Protein AF-A0A2E9NZ04-F1 (afdb_monomer_lite)

Foldseek 3Di:
DPLLVLLCAFAQDPVRDTARWDWDCWDADPLGTFIWTAGPPPRAIETQQEDDPVHHHCVRRCVRGPPSDDPVSVVNRDVRYPDD

Secondary structure (DSSP, 8-state):
--GGGGGSS-EE-TTS-EEPEEEEEEEEETTEEEEEEEETTT--EEESSSB-TTSEETHHHHHHSTTSS-HHHHHHHHHSB---

Sequence (84 aa):
MKIIDKFQNPLKCICDNDVIFDVIETIECDWGEHVVIQCSNCEELFSIDKKCPAFQSIEKLLKLNIGLFSEKEKFNYLSNSHSS

Radius of gyration: 12.05 Å; chains: 1; bounding box: 26×28×33 Å

Structure (mmCIF, N/CA/C/O backbone):
data_AF-A0A2E9NZ04-F1
#
_entry.id   AF-A0A2E9NZ04-F1
#
loop_
_atom_site.group_PDB
_atom_site.id
_atom_site.type_symbol
_atom_site.label_atom_id
_atom_site.label_alt_id
_atom_site.label_comp_id
_atom_site.label_asym_id
_atom_site.label_entity_id
_atom_site.label_seq_id
_atom_site.pdbx_PDB_ins_code
_atom_site.Cartn_x
_atom_site.Cartn_y
_atom_site.Cartn_z
_atom_site.occupancy
_atom_site.B_iso_or_equiv
_atom_site.auth_seq_id
_atom_site.auth_comp_id
_atom_site.auth_asym_id
_atom_site.auth_atom_id
_atom_site.pdbx_PDB_model_num
ATOM 1 N N . MET A 1 1 ? 9.814 10.951 10.687 1.00 60.94 1 MET A N 1
ATOM 2 C CA . MET A 1 1 ? 9.209 9.616 10.846 1.00 60.94 1 MET A CA 1
ATOM 3 C C . MET A 1 1 ? 9.482 8.855 9.566 1.00 60.94 1 MET A C 1
ATOM 5 O O . MET A 1 1 ? 9.260 9.426 8.500 1.00 60.94 1 MET A O 1
ATOM 9 N N . LYS A 1 2 ? 10.062 7.658 9.650 1.00 76.94 2 LYS A N 1
ATOM 10 C CA . LYS A 1 2 ? 10.255 6.815 8.467 1.00 76.94 2 LYS A CA 1
ATOM 11 C C . LYS A 1 2 ? 8.883 6.304 8.027 1.00 76.94 2 LYS A C 1
ATOM 13 O O . LYS A 1 2 ? 8.006 6.098 8.860 1.00 76.94 2 LYS A O 1
ATOM 18 N N . ILE A 1 3 ? 8.686 6.103 6.725 1.00 79.12 3 ILE A N 1
ATOM 19 C CA . ILE A 1 3 ? 7.421 5.572 6.180 1.00 79.12 3 ILE A CA 1
ATOM 20 C C . ILE A 1 3 ? 7.037 4.236 6.841 1.00 79.12 3 ILE A C 1
ATOM 22 O O . ILE A 1 3 ? 5.869 3.978 7.097 1.00 79.12 3 ILE A O 1
ATOM 26 N N . ILE A 1 4 ? 8.058 3.464 7.210 1.00 84.00 4 ILE A N 1
ATOM 27 C CA . ILE A 1 4 ? 8.003 2.171 7.884 1.00 84.00 4 ILE A CA 1
ATOM 28 C C . ILE A 1 4 ? 7.299 2.250 9.246 1.00 84.00 4 ILE A C 1
ATOM 30 O O . ILE A 1 4 ? 6.506 1.377 9.593 1.00 84.00 4 ILE A O 1
ATOM 34 N N . ASP A 1 5 ? 7.530 3.337 9.988 1.00 88.88 5 ASP A N 1
ATOM 35 C CA . ASP A 1 5 ? 6.971 3.539 11.328 1.00 88.88 5 ASP A CA 1
ATOM 36 C C . ASP A 1 5 ? 5.432 3.620 11.287 1.00 88.88 5 ASP A C 1
ATOM 38 O O . ASP A 1 5 ? 4.764 3.355 12.284 1.00 88.88 5 ASP A O 1
ATOM 42 N N . LYS A 1 6 ? 4.846 3.971 10.129 1.00 88.94 6 LYS A N 1
ATOM 43 C CA . LYS A 1 6 ? 3.388 4.049 9.945 1.00 88.94 6 LYS A CA 1
ATOM 44 C C . LYS A 1 6 ? 2.717 2.671 9.958 1.00 88.94 6 LYS A C 1
ATOM 46 O O . LYS A 1 6 ? 1.521 2.603 10.217 1.00 88.94 6 LYS A O 1
ATOM 51 N N . PHE A 1 7 ? 3.472 1.602 9.704 1.00 91.88 7 PHE A N 1
ATOM 52 C CA . PHE A 1 7 ? 2.966 0.228 9.591 1.00 91.88 7 PHE A CA 1
ATOM 53 C C . PHE A 1 7 ? 3.183 -0.609 10.857 1.00 91.88 7 PHE A C 1
ATOM 55 O O . PHE A 1 7 ? 2.868 -1.792 10.873 1.00 91.88 7 PHE A O 1
ATOM 62 N N . GLN A 1 8 ? 3.674 0.014 11.933 1.00 90.44 8 GLN A N 1
ATOM 63 C CA . GLN A 1 8 ? 3.887 -0.631 13.235 1.00 90.44 8 GLN A CA 1
ATOM 64 C C . GLN A 1 8 ? 2.626 -0.652 14.120 1.00 90.44 8 GLN A C 1
ATOM 66 O O . GLN A 1 8 ? 2.658 -1.173 15.231 1.00 90.44 8 GLN A O 1
ATOM 71 N N . ASN A 1 9 ? 1.515 -0.080 13.644 1.00 91.69 9 ASN A N 1
ATOM 72 C CA . ASN A 1 9 ? 0.207 -0.144 14.296 1.00 91.69 9 ASN A CA 1
ATOM 73 C C . ASN A 1 9 ? -0.759 -0.981 13.446 1.00 91.69 9 ASN A C 1
ATOM 75 O O . ASN A 1 9 ? -0.578 -1.039 12.227 1.00 91.69 9 ASN A O 1
ATOM 79 N N . PRO A 1 10 ? -1.803 -1.578 14.049 1.00 95.06 10 PRO A N 1
ATOM 80 C CA . PRO A 1 10 ? -2.856 -2.242 13.295 1.00 95.06 10 PRO A CA 1
ATOM 81 C C . PRO A 1 10 ? -3.508 -1.299 12.278 1.00 95.06 10 PRO A C 1
ATOM 83 O O . PRO A 1 10 ? -3.899 -0.180 12.617 1.00 95.06 10 PRO A O 1
ATOM 86 N N . LEU A 1 11 ? -3.624 -1.765 11.037 1.00 96.69 11 LEU A N 1
ATOM 87 C CA . LEU A 1 11 ? -4.265 -1.063 9.930 1.00 96.69 11 LEU A CA 1
ATOM 88 C C . LEU A 1 11 ? -5.235 -1.997 9.215 1.00 96.69 11 LEU A C 1
ATOM 90 O O . LEU A 1 11 ? -4.980 -3.195 9.062 1.00 96.69 11 LEU A O 1
ATOM 94 N N . LYS A 1 12 ? -6.318 -1.423 8.697 1.00 97.56 12 LYS A N 1
ATOM 95 C CA . LYS A 1 12 ? -7.325 -2.150 7.934 1.00 97.56 12 LYS A CA 1
ATOM 96 C C . LYS A 1 12 ? -6.774 -2.540 6.562 1.00 97.56 12 LYS A C 1
ATOM 98 O O . LYS A 1 12 ? -6.432 -1.672 5.755 1.00 97.56 12 LYS A O 1
ATOM 103 N N . CYS A 1 13 ? -6.695 -3.837 6.279 1.00 97.88 13 CYS A N 1
ATOM 104 C CA . CYS A 1 13 ? -6.265 -4.366 4.985 1.00 97.88 13 CYS A CA 1
ATOM 105 C C . CYS A 1 13 ? -7.447 -4.551 4.013 1.00 97.88 13 CYS A C 1
ATOM 107 O O . CYS A 1 13 ? -8.612 -4.551 4.408 1.00 97.88 13 CYS A O 1
ATOM 109 N N . ILE A 1 14 ? -7.150 -4.778 2.729 1.00 96.88 14 ILE A N 1
ATOM 110 C CA . ILE A 1 14 ? -8.143 -5.103 1.689 1.00 96.88 14 ILE A CA 1
ATOM 111 C C . ILE A 1 14 ? -8.865 -6.436 1.926 1.00 96.88 14 ILE A C 1
ATOM 113 O O . ILE A 1 14 ? -9.934 -6.649 1.366 1.00 96.88 14 ILE A O 1
ATOM 117 N N . CYS A 1 15 ? -8.300 -7.316 2.758 1.00 97.19 15 CYS A N 1
ATOM 118 C CA . CYS A 1 15 ? -8.949 -8.548 3.207 1.00 97.19 15 CYS A CA 1
ATOM 119 C C . CYS A 1 15 ? -9.906 -8.325 4.390 1.00 97.19 15 CYS A C 1
ATOM 121 O O . CYS A 1 15 ? -10.288 -9.286 5.049 1.00 97.19 15 CYS A O 1
ATOM 123 N N . ASP A 1 16 ? -10.254 -7.068 4.684 1.00 96.38 16 ASP A N 1
ATOM 124 C CA . ASP A 1 16 ? -11.185 -6.650 5.737 1.00 96.38 16 ASP A CA 1
ATOM 125 C C . ASP A 1 16 ? -10.749 -7.024 7.168 1.00 96.38 16 ASP A C 1
ATOM 127 O O . ASP A 1 16 ? -11.543 -6.995 8.105 1.00 96.38 16 ASP A O 1
ATOM 131 N N . ASN A 1 17 ? -9.461 -7.307 7.374 1.00 97.75 17 ASN A N 1
ATOM 132 C CA . ASN A 1 17 ? -8.879 -7.568 8.690 1.00 97.75 17 ASN A CA 1
ATOM 133 C C . ASN A 1 17 ? -7.969 -6.413 9.121 1.00 97.75 17 ASN A C 1
ATOM 135 O O . ASN A 1 17 ? -7.262 -5.835 8.290 1.00 97.75 17 ASN A O 1
ATOM 139 N N . ASP A 1 18 ? -7.988 -6.091 10.413 1.00 97.69 18 ASP A N 1
ATOM 140 C CA . ASP A 1 18 ? -7.007 -5.202 11.033 1.00 97.69 18 ASP A CA 1
ATOM 141 C C . AS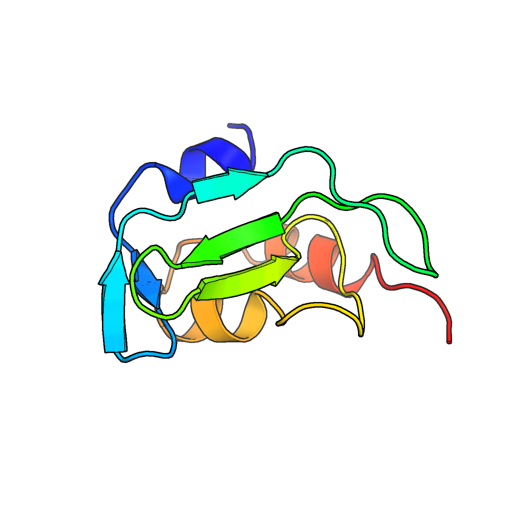P A 1 18 ? -5.742 -6.007 11.328 1.00 97.69 18 ASP A C 1
ATOM 143 O O . ASP A 1 18 ? -5.775 -6.978 12.083 1.00 97.69 18 ASP A O 1
ATOM 147 N N . VAL A 1 19 ? -4.629 -5.630 10.702 1.00 97.00 19 VAL A N 1
ATOM 148 C CA . VAL A 1 19 ? -3.364 -6.366 10.800 1.00 97.00 19 VAL A CA 1
ATOM 149 C C . VAL A 1 19 ? -2.208 -5.425 11.089 1.00 97.00 19 VAL A C 1
ATOM 151 O O . VAL A 1 19 ? -2.216 -4.264 10.678 1.00 97.00 19 VAL A O 1
ATOM 154 N N . ILE A 1 20 ? -1.185 -5.945 11.760 1.00 96.25 20 ILE A N 1
ATOM 155 C CA . ILE A 1 20 ? 0.147 -5.342 11.728 1.00 96.25 20 ILE A CA 1
ATOM 156 C C . ILE A 1 20 ? 0.822 -5.881 10.470 1.00 96.25 20 ILE A C 1
ATOM 158 O O . ILE A 1 20 ? 0.824 -7.093 10.233 1.00 96.25 20 ILE A O 1
ATOM 162 N N . PHE A 1 21 ? 1.309 -4.968 9.637 1.00 96.75 21 PHE A N 1
ATOM 163 C CA . PHE A 1 21 ? 1.965 -5.319 8.389 1.00 96.75 21 PHE A CA 1
ATOM 164 C C . PHE A 1 21 ? 3.444 -5.608 8.634 1.00 96.75 21 PHE A C 1
ATOM 166 O O . PHE A 1 21 ? 4.124 -4.836 9.312 1.00 96.75 21 PH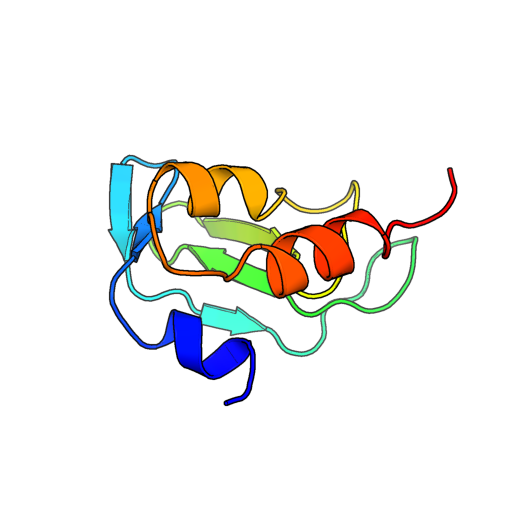E A O 1
ATOM 173 N N . ASP A 1 22 ? 3.950 -6.669 8.015 1.00 96.00 22 ASP A N 1
ATOM 174 C CA . ASP A 1 22 ? 5.383 -6.941 7.988 1.00 96.00 22 ASP A CA 1
ATOM 175 C C . ASP A 1 22 ? 6.047 -6.057 6.937 1.00 96.00 22 ASP A C 1
ATOM 177 O O . ASP A 1 22 ? 5.508 -5.854 5.850 1.00 96.00 22 ASP A O 1
ATOM 181 N N . VAL A 1 23 ? 7.215 -5.510 7.255 1.00 95.06 23 VAL A N 1
ATOM 182 C CA . VAL A 1 23 ? 7.959 -4.628 6.351 1.00 95.06 23 VAL A CA 1
ATOM 183 C C . VAL A 1 23 ? 9.106 -5.413 5.742 1.00 95.06 23 VAL A C 1
ATOM 185 O O . VAL A 1 23 ? 9.927 -5.983 6.457 1.00 95.06 23 VAL A O 1
ATOM 188 N N . ILE A 1 24 ? 9.204 -5.362 4.418 1.00 95.06 24 ILE A N 1
ATOM 189 C CA . ILE A 1 24 ? 10.306 -5.928 3.650 1.00 95.06 24 ILE A CA 1
ATOM 190 C C . ILE A 1 24 ? 11.031 -4.756 2.984 1.00 95.06 24 ILE A C 1
ATOM 192 O O . ILE A 1 24 ? 10.540 -4.165 2.021 1.00 95.06 24 ILE A O 1
ATOM 196 N N . GLU A 1 25 ? 12.187 -4.381 3.541 1.00 92.00 25 GLU A N 1
ATOM 197 C CA . GLU A 1 25 ? 12.956 -3.201 3.107 1.00 92.00 25 GLU A CA 1
ATOM 198 C C . GLU A 1 25 ? 13.592 -3.355 1.723 1.00 92.00 25 GLU A C 1
ATOM 200 O O . GLU A 1 25 ? 13.902 -2.358 1.073 1.00 92.00 25 GLU A O 1
ATOM 205 N N . THR A 1 26 ? 13.789 -4.589 1.263 1.00 92.69 26 THR A N 1
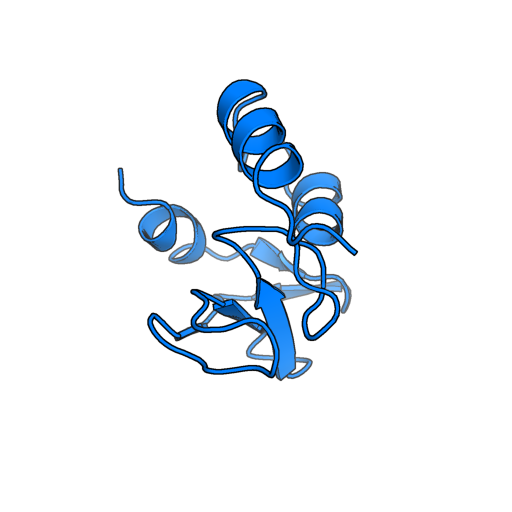ATOM 206 C CA . THR A 1 26 ? 14.389 -4.858 -0.042 1.00 92.69 26 THR A CA 1
ATOM 207 C C . THR A 1 26 ? 13.740 -6.087 -0.650 1.00 92.69 26 THR A C 1
ATOM 209 O O . THR A 1 26 ? 13.953 -7.210 -0.195 1.00 92.69 26 THR A O 1
ATOM 212 N N . ILE A 1 27 ? 12.935 -5.857 -1.682 1.00 94.00 27 ILE A N 1
ATOM 213 C CA . ILE A 1 27 ? 12.453 -6.891 -2.590 1.00 94.00 27 ILE A CA 1
ATOM 214 C C . ILE A 1 27 ? 12.775 -6.478 -4.024 1.00 94.00 27 ILE A C 1
ATOM 216 O O . ILE A 1 27 ? 12.564 -5.327 -4.411 1.00 94.00 27 ILE A O 1
ATOM 220 N N . GLU A 1 28 ? 13.304 -7.410 -4.807 1.00 93.38 28 GLU A N 1
ATOM 221 C CA . GLU A 1 28 ? 13.614 -7.193 -6.218 1.00 93.38 28 GLU A CA 1
ATOM 222 C C . GLU A 1 28 ? 12.429 -7.600 -7.099 1.00 93.38 28 GLU A C 1
ATOM 224 O O . GLU A 1 28 ? 11.748 -8.597 -6.851 1.00 93.38 28 GLU A O 1
ATOM 229 N N . CYS A 1 29 ? 12.195 -6.824 -8.152 1.00 91.06 29 CYS A N 1
ATOM 230 C CA . CYS A 1 29 ? 11.318 -7.180 -9.260 1.00 91.06 29 CYS A CA 1
ATOM 231 C C . CYS A 1 29 ? 11.975 -6.768 -10.585 1.00 91.06 29 CYS A C 1
ATOM 233 O O . CYS A 1 29 ? 13.030 -6.131 -10.588 1.00 91.06 29 CYS A O 1
ATOM 235 N N . ASP A 1 30 ? 11.321 -7.050 -11.711 1.00 90.56 30 ASP A N 1
ATOM 236 C CA . ASP A 1 30 ? 11.837 -6.729 -13.052 1.00 90.56 30 ASP A CA 1
ATOM 237 C C . ASP A 1 30 ? 12.138 -5.231 -13.268 1.00 90.56 30 ASP A C 1
ATOM 239 O O . ASP A 1 30 ? 12.899 -4.867 -14.164 1.00 90.56 30 ASP A O 1
ATOM 243 N N . TRP A 1 31 ? 11.573 -4.353 -12.434 1.00 88.81 31 TRP A N 1
ATOM 244 C CA . TRP A 1 31 ? 11.781 -2.903 -12.481 1.00 88.81 31 TRP A CA 1
ATOM 245 C C . TRP A 1 31 ? 12.719 -2.370 -11.382 1.00 88.81 31 TRP A C 1
ATOM 247 O O . TRP A 1 31 ? 12.859 -1.156 -11.218 1.00 88.81 31 TRP A O 1
ATOM 257 N N . GLY A 1 32 ? 13.379 -3.256 -10.634 1.00 90.25 32 GLY A N 1
ATOM 258 C CA . GLY A 1 32 ? 14.364 -2.925 -9.605 1.00 90.25 32 GLY A CA 1
ATOM 259 C C . GLY A 1 32 ? 13.889 -3.197 -8.179 1.00 90.25 32 GLY A C 1
ATOM 260 O O . GLY A 1 32 ? 12.939 -3.946 -7.946 1.00 90.25 32 GLY A O 1
ATOM 261 N N . GLU A 1 33 ? 14.587 -2.590 -7.221 1.00 92.56 33 GLU A N 1
ATOM 262 C CA . GLU A 1 33 ? 14.339 -2.766 -5.791 1.00 92.56 33 GLU A CA 1
ATOM 263 C C . GLU A 1 33 ? 13.187 -1.897 -5.277 1.00 92.56 33 GLU A C 1
ATOM 265 O O . GLU A 1 33 ? 12.991 -0.747 -5.703 1.00 92.56 33 GLU A O 1
ATOM 270 N N . HIS A 1 34 ? 12.459 -2.465 -4.317 1.00 93.31 34 HIS A N 1
ATOM 271 C CA . HIS A 1 34 ? 11.313 -1.857 -3.665 1.00 93.31 34 HIS A CA 1
ATOM 272 C C . HIS A 1 34 ? 11.295 -2.110 -2.163 1.00 93.31 34 HIS A C 1
ATOM 274 O O . HIS A 1 34 ? 11.772 -3.135 -1.675 1.00 93.31 34 HIS A O 1
ATOM 280 N N . VAL A 1 35 ? 10.638 -1.190 -1.456 1.00 93.62 35 VAL A N 1
ATOM 281 C CA . VAL A 1 35 ? 10.154 -1.418 -0.094 1.00 93.62 35 VAL A CA 1
ATOM 282 C C . VAL A 1 35 ? 8.690 -1.818 -0.188 1.00 93.62 35 VAL A C 1
ATOM 284 O O . VAL A 1 35 ? 7.863 -1.066 -0.723 1.00 93.62 35 VAL A O 1
ATOM 287 N N . VAL A 1 36 ? 8.357 -2.984 0.355 1.00 95.69 36 VAL A N 1
ATOM 288 C CA . VAL A 1 36 ? 6.980 -3.479 0.395 1.00 95.69 36 VAL A CA 1
ATOM 289 C C . VAL A 1 36 ? 6.546 -3.768 1.821 1.00 95.69 36 VAL A C 1
ATOM 291 O O . VAL A 1 36 ? 7.361 -3.960 2.723 1.00 95.69 36 VAL A O 1
ATOM 294 N N . ILE A 1 37 ? 5.235 -3.799 2.013 1.00 96.62 37 ILE A N 1
ATOM 295 C CA . ILE A 1 37 ? 4.614 -4.322 3.223 1.00 96.62 37 ILE A CA 1
ATOM 296 C C . ILE A 1 37 ? 3.763 -5.540 2.886 1.00 96.62 37 ILE A C 1
ATOM 298 O O . ILE A 1 37 ? 3.119 -5.564 1.836 1.00 96.62 37 ILE A O 1
ATOM 302 N N . GLN A 1 38 ? 3.735 -6.521 3.781 1.00 97.62 38 GLN A N 1
ATOM 303 C CA . GLN A 1 38 ? 2.964 -7.747 3.635 1.00 97.62 38 GLN A CA 1
ATOM 304 C C . GLN A 1 38 ? 1.840 -7.806 4.666 1.00 97.62 38 GLN A C 1
ATOM 306 O O . GLN A 1 38 ? 2.048 -7.561 5.856 1.00 97.62 38 GLN A O 1
ATOM 311 N N . CYS A 1 39 ? 0.629 -8.133 4.217 1.00 97.62 39 CYS A N 1
ATOM 312 C CA . CYS A 1 39 ? -0.461 -8.447 5.133 1.00 97.62 39 CYS A CA 1
ATOM 313 C C . CYS A 1 39 ? -0.218 -9.818 5.776 1.00 97.62 39 CYS A C 1
ATOM 315 O O . CYS A 1 39 ? -0.227 -10.826 5.077 1.00 97.62 39 CYS A O 1
ATOM 317 N N . SER A 1 40 ? -0.116 -9.877 7.103 1.00 94.88 40 SER A N 1
ATOM 318 C CA . SER A 1 40 ? 0.059 -11.132 7.856 1.00 94.88 40 SER A CA 1
ATOM 319 C C . SER A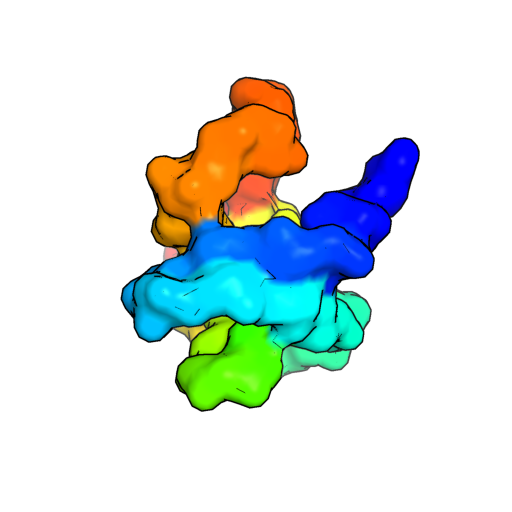 1 40 ? -1.144 -12.090 7.794 1.00 94.88 40 SER A C 1
ATOM 321 O O . SER A 1 40 ? -1.041 -13.230 8.234 1.00 94.88 40 SER A O 1
ATOM 323 N N . ASN A 1 41 ? -2.285 -11.650 7.244 1.00 97.12 41 ASN A N 1
ATOM 324 C CA . ASN A 1 41 ? -3.493 -12.469 7.099 1.00 97.12 41 ASN A CA 1
ATOM 325 C C . ASN A 1 41 ? -3.740 -12.969 5.665 1.00 97.12 41 ASN A C 1
ATOM 327 O O . ASN A 1 41 ? -4.082 -14.129 5.477 1.00 97.12 41 ASN A O 1
ATOM 331 N N . CYS A 1 42 ? -3.626 -12.101 4.652 1.00 97.06 42 CYS A N 1
ATOM 332 C CA . CYS A 1 42 ? -3.903 -12.468 3.254 1.00 97.06 42 CYS A CA 1
ATOM 333 C C . CYS A 1 42 ? -2.660 -12.509 2.363 1.00 97.06 42 CYS A C 1
ATOM 335 O O . CYS A 1 42 ? -2.802 -12.663 1.156 1.00 97.06 42 CYS A O 1
ATOM 337 N N . GLU A 1 43 ? -1.474 -12.300 2.937 1.00 96.69 43 GLU A N 1
ATOM 338 C CA . GLU A 1 43 ? -0.156 -12.395 2.292 1.00 96.69 43 GLU A CA 1
ATOM 339 C C . GLU A 1 43 ? 0.099 -11.432 1.118 1.00 96.69 43 GLU A C 1
ATOM 341 O O . GLU A 1 43 ? 1.198 -11.413 0.569 1.00 96.69 43 GLU A O 1
ATOM 346 N N . GLU A 1 44 ? -0.871 -10.581 0.772 1.00 97.00 44 GLU A N 1
ATOM 347 C CA . GLU A 1 44 ? -0.740 -9.549 -0.259 1.00 97.00 44 GLU A CA 1
ATOM 348 C C . GLU A 1 44 ? 0.391 -8.566 0.064 1.00 97.00 44 GLU A C 1
ATOM 350 O O . GLU A 1 44 ? 0.517 -8.078 1.194 1.00 97.00 44 GLU A O 1
ATOM 355 N N . LEU A 1 45 ? 1.166 -8.240 -0.973 1.00 97.06 45 LEU A N 1
ATOM 356 C CA . LEU A 1 45 ? 2.295 -7.319 -0.926 1.00 97.06 45 LEU A CA 1
ATOM 357 C C . LEU A 1 45 ? 1.905 -5.969 -1.519 1.00 97.06 45 LEU A C 1
ATOM 359 O O . LEU A 1 45 ? 1.409 -5.898 -2.645 1.00 97.06 45 LEU A O 1
ATOM 363 N N . PHE A 1 46 ? 2.183 -4.893 -0.791 1.00 95.94 46 PHE A N 1
ATOM 364 C CA . PHE A 1 46 ? 1.926 -3.524 -1.228 1.00 95.94 46 PHE A CA 1
ATOM 365 C C . PHE A 1 46 ? 3.238 -2.763 -1.344 1.00 95.94 46 PHE A C 1
ATOM 367 O O . PHE A 1 46 ? 3.987 -2.689 -0.371 1.00 95.94 46 PHE A O 1
ATOM 374 N N . SER A 1 47 ? 3.499 -2.145 -2.496 1.00 94.19 47 SER A N 1
ATOM 375 C CA . SER A 1 47 ? 4.643 -1.240 -2.618 1.00 94.19 47 SER A CA 1
ATOM 376 C C . SER A 1 47 ? 4.351 0.078 -1.911 1.00 94.19 47 SER A C 1
ATOM 378 O O . SER A 1 47 ? 3.290 0.679 -2.113 1.00 94.19 47 SER A O 1
ATOM 380 N N . ILE A 1 48 ? 5.290 0.529 -1.077 1.00 92.25 48 ILE A N 1
ATOM 381 C CA . ILE A 1 48 ? 5.119 1.746 -0.267 1.00 92.25 48 ILE A CA 1
ATOM 382 C C . ILE A 1 48 ? 6.042 2.888 -0.688 1.00 92.25 48 ILE A C 1
ATOM 384 O O . ILE A 1 48 ? 5.802 4.037 -0.330 1.00 92.25 48 ILE A O 1
ATOM 388 N N . ASP A 1 49 ? 7.084 2.592 -1.457 1.00 89.31 49 ASP A N 1
ATOM 389 C CA . ASP A 1 49 ? 8.069 3.562 -1.926 1.00 89.31 49 ASP A CA 1
ATOM 390 C C . ASP A 1 49 ? 7.654 4.236 -3.242 1.00 89.31 49 ASP A C 1
ATOM 392 O O . ASP A 1 49 ? 7.808 5.448 -3.407 1.00 89.31 49 ASP A O 1
ATOM 396 N N . LYS A 1 50 ? 7.124 3.447 -4.178 1.00 88.62 50 LYS A N 1
ATOM 397 C CA . LYS A 1 50 ? 6.750 3.872 -5.527 1.00 88.62 50 LYS A CA 1
ATOM 398 C C . LYS A 1 50 ? 5.694 2.923 -6.099 1.00 88.62 50 LYS A C 1
ATOM 400 O O . LYS A 1 50 ? 5.597 1.765 -5.681 1.00 88.62 50 LYS A O 1
ATOM 405 N N . LYS A 1 51 ? 4.890 3.368 -7.063 1.00 88.88 51 LYS A N 1
ATOM 406 C CA . LYS A 1 51 ? 3.912 2.485 -7.723 1.00 88.88 51 LYS A CA 1
ATOM 407 C C . LYS A 1 51 ? 4.635 1.473 -8.621 1.00 88.88 51 LYS A C 1
ATOM 409 O O . LYS A 1 51 ? 5.403 1.873 -9.494 1.00 88.88 51 LYS A O 1
ATOM 414 N N . CYS A 1 52 ? 4.360 0.182 -8.428 1.00 90.38 52 CYS A N 1
ATOM 415 C CA . CYS A 1 52 ? 4.979 -0.907 -9.185 1.00 90.38 52 CYS A CA 1
ATOM 416 C C . CYS A 1 52 ? 3.924 -1.926 -9.655 1.00 90.38 52 CYS A C 1
ATOM 418 O O . CYS A 1 52 ? 3.097 -2.321 -8.836 1.00 90.38 52 CYS A O 1
ATOM 420 N N . PRO A 1 53 ? 3.936 -2.374 -10.928 1.00 90.38 53 PRO A N 1
ATOM 421 C CA . PRO A 1 53 ? 2.996 -3.383 -11.427 1.00 90.38 53 PRO A CA 1
ATOM 422 C C . PRO A 1 53 ? 3.098 -4.749 -10.735 1.00 90.38 53 PRO A C 1
ATOM 424 O O . PRO A 1 53 ? 2.124 -5.495 -10.739 1.00 90.38 53 PRO A O 1
ATOM 427 N N . ALA A 1 54 ? 4.255 -5.073 -10.148 1.00 92.88 54 ALA A N 1
ATOM 428 C CA . ALA A 1 54 ? 4.488 -6.343 -9.461 1.00 92.88 54 ALA A CA 1
ATOM 429 C C . ALA A 1 54 ? 3.760 -6.459 -8.109 1.00 92.88 54 ALA A C 1
ATOM 431 O O . ALA A 1 54 ? 3.600 -7.562 -7.593 1.00 92.88 54 ALA A O 1
ATOM 432 N N . PHE A 1 55 ? 3.324 -5.337 -7.527 1.00 94.50 55 PHE A N 1
ATOM 433 C CA . PHE A 1 55 ? 2.768 -5.279 -6.176 1.00 94.50 55 PHE A CA 1
ATOM 434 C C . PHE A 1 55 ? 1.432 -4.531 -6.155 1.00 94.50 55 PHE A C 1
ATOM 436 O O . PHE A 1 55 ? 1.109 -3.741 -7.045 1.00 94.50 55 PHE A O 1
ATOM 443 N N . GLN A 1 56 ? 0.640 -4.735 -5.103 1.00 94.81 56 GLN A N 1
ATOM 444 C CA . GLN A 1 56 ? -0.559 -3.937 -4.881 1.00 94.81 56 GLN A CA 1
ATOM 445 C C . GLN A 1 56 ? -0.194 -2.475 -4.622 1.00 94.81 56 GLN A C 1
ATOM 447 O O . GLN A 1 56 ? 0.805 -2.149 -3.977 1.00 94.81 56 GLN A O 1
ATOM 452 N N . SER A 1 57 ? -1.060 -1.568 -5.071 1.00 90.88 57 SER A N 1
ATOM 453 C CA . SER A 1 57 ? -0.895 -0.157 -4.744 1.00 90.88 57 SER A CA 1
ATOM 454 C C . SER A 1 57 ? -1.357 0.141 -3.321 1.00 90.88 57 SER A C 1
ATOM 456 O O . SER A 1 57 ? -2.476 -0.218 -2.932 1.00 90.88 57 SER A O 1
ATOM 458 N N . ILE A 1 58 ? -0.541 0.897 -2.581 1.00 92.31 58 ILE A N 1
ATOM 459 C CA . ILE A 1 58 ? -0.891 1.385 -1.246 1.00 92.31 58 ILE A CA 1
ATOM 460 C C . ILE A 1 58 ? -2.153 2.261 -1.245 1.00 92.31 58 ILE A C 1
ATOM 462 O O . ILE A 1 58 ? -2.821 2.357 -0.221 1.00 92.31 58 ILE A O 1
ATOM 466 N N . GLU A 1 59 ? -2.562 2.829 -2.388 1.00 91.38 59 GLU A N 1
ATOM 467 C CA . GLU A 1 59 ? -3.809 3.598 -2.522 1.00 91.38 59 GLU A CA 1
ATOM 468 C C . GLU A 1 59 ? -5.039 2.838 -2.007 1.00 91.38 59 GLU A C 1
ATOM 470 O O . GLU A 1 59 ? -5.955 3.445 -1.449 1.00 91.38 59 GLU A O 1
ATOM 475 N N . LYS A 1 60 ? -5.062 1.508 -2.165 1.00 93.25 60 LYS A N 1
ATOM 476 C CA . LYS A 1 60 ? -6.140 0.664 -1.635 1.00 93.25 60 LYS A CA 1
ATOM 477 C C . LYS A 1 60 ? -6.189 0.717 -0.106 1.00 93.25 60 LYS A C 1
ATOM 479 O O . LYS A 1 60 ? -7.271 0.855 0.455 1.00 93.25 60 LYS A O 1
ATOM 484 N N . LEU A 1 61 ? -5.032 0.685 0.556 1.00 93.69 61 LEU A N 1
ATOM 485 C CA . LEU A 1 61 ? -4.924 0.800 2.012 1.00 93.69 61 LEU A CA 1
ATOM 486 C C . LEU A 1 61 ? -5.240 2.217 2.496 1.00 93.69 61 LEU A C 1
ATOM 488 O O . LEU A 1 61 ? -5.902 2.380 3.517 1.00 93.69 61 LEU A O 1
ATOM 492 N N . LEU A 1 62 ? -4.834 3.248 1.750 1.00 92.25 62 LEU A N 1
ATOM 493 C CA . LEU A 1 62 ? -5.101 4.648 2.105 1.00 92.25 62 LEU A CA 1
ATOM 494 C C . LEU A 1 62 ? -6.593 4.997 2.101 1.00 92.25 62 LEU A C 1
ATOM 496 O O . LEU A 1 62 ? -7.021 5.856 2.869 1.00 92.25 62 LEU A O 1
ATOM 500 N N . LYS A 1 63 ? -7.389 4.334 1.253 1.00 93.06 63 LYS A N 1
ATOM 501 C CA . LYS A 1 63 ? -8.855 4.473 1.246 1.00 93.06 63 LYS A CA 1
ATOM 502 C C . LYS A 1 63 ? -9.507 3.891 2.501 1.00 93.06 63 LYS A C 1
ATOM 504 O O . LYS A 1 63 ? -10.549 4.387 2.913 1.00 93.06 63 LYS A O 1
ATOM 509 N N . LEU A 1 64 ? -8.900 2.861 3.090 1.00 95.19 64 LEU A N 1
ATOM 510 C CA . LEU A 1 64 ? -9.397 2.189 4.293 1.00 95.19 64 LEU A CA 1
ATOM 511 C C . LEU A 1 64 ? -8.877 2.844 5.582 1.00 95.19 64 LEU A C 1
ATOM 513 O O . LEU A 1 64 ? -9.560 2.824 6.599 1.00 95.19 64 LEU A O 1
ATOM 517 N N . ASN A 1 65 ? -7.692 3.460 5.532 1.00 94.56 65 ASN A N 1
ATOM 518 C CA . ASN A 1 65 ? -6.997 4.034 6.685 1.00 94.56 65 ASN A CA 1
ATOM 519 C C . ASN A 1 65 ? -6.824 5.548 6.512 1.00 94.56 65 ASN A C 1
ATOM 521 O O . ASN A 1 65 ? -5.741 6.053 6.189 1.00 94.56 65 ASN A O 1
ATOM 525 N N . ILE A 1 66 ? -7.922 6.283 6.697 1.00 92.19 66 ILE A N 1
ATOM 526 C CA . ILE A 1 66 ? -7.951 7.740 6.533 1.00 92.19 66 ILE A CA 1
ATOM 527 C C . ILE A 1 66 ? -6.958 8.388 7.507 1.00 92.19 66 ILE A C 1
ATOM 529 O O . ILE A 1 66 ? -6.976 8.125 8.704 1.00 92.19 66 ILE A O 1
ATOM 533 N N . GLY A 1 67 ? -6.092 9.258 6.983 1.00 90.12 67 GLY A N 1
ATOM 534 C CA . GLY A 1 67 ? -5.087 9.972 7.775 1.00 90.12 67 GLY A CA 1
ATOM 535 C C . GLY A 1 67 ? -3.735 9.265 7.898 1.00 90.12 67 GLY A C 1
ATOM 536 O O . GLY A 1 67 ? -2.807 9.864 8.435 1.00 90.12 67 GLY A O 1
ATOM 537 N N . LEU A 1 68 ? -3.571 8.052 7.349 1.00 90.94 68 LEU A N 1
ATOM 538 C CA . LEU A 1 68 ? -2.273 7.363 7.351 1.00 90.94 68 LEU A CA 1
ATOM 539 C C . LEU A 1 68 ? -1.189 8.176 6.616 1.00 90.94 68 LEU A C 1
ATOM 541 O O . LEU A 1 68 ? -0.037 8.249 7.053 1.00 90.94 68 LEU A O 1
ATOM 545 N N . PHE A 1 69 ? -1.559 8.794 5.489 1.00 90.19 69 PHE A N 1
ATOM 546 C CA . PHE A 1 69 ? -0.686 9.628 4.657 1.00 90.19 69 PHE A CA 1
ATOM 547 C C . PHE A 1 69 ? -1.279 11.028 4.504 1.00 90.19 69 PHE A C 1
ATOM 549 O O .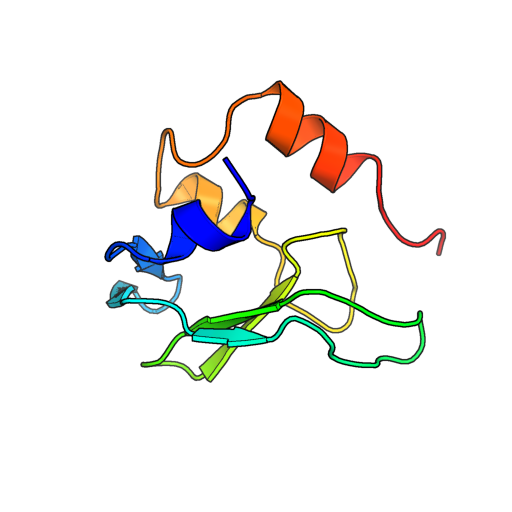 PHE A 1 69 ? -2.480 11.189 4.271 1.00 90.19 69 PHE A O 1
ATOM 556 N N . SER A 1 70 ? -0.408 12.031 4.560 1.00 90.19 70 SER A N 1
ATOM 557 C CA . SER A 1 70 ? -0.689 13.393 4.111 1.00 90.19 70 SER A CA 1
ATOM 558 C C . SER A 1 70 ? -0.809 13.455 2.587 1.00 90.19 70 SER A C 1
ATOM 560 O O . SER A 1 70 ? -0.251 12.626 1.869 1.00 90.19 70 SER A O 1
ATOM 562 N N . GLU A 1 71 ? -1.479 14.484 2.067 1.00 89.31 71 GLU A N 1
ATOM 563 C CA . GLU A 1 71 ? -1.618 14.688 0.616 1.00 89.31 71 GLU A CA 1
ATOM 564 C C . GLU A 1 71 ? -0.265 14.787 -0.107 1.00 89.31 71 GLU A C 1
ATOM 566 O O . GLU A 1 71 ? -0.115 14.288 -1.219 1.00 89.31 71 GLU A O 1
ATOM 571 N N . LYS A 1 72 ? 0.760 15.348 0.550 1.00 89.88 72 LYS A N 1
ATOM 572 C CA . LYS A 1 72 ? 2.123 15.402 0.004 1.00 89.88 72 LYS A CA 1
ATOM 573 C C . LYS A 1 72 ? 2.747 14.012 -0.132 1.00 89.88 72 LYS A C 1
ATOM 575 O O . LYS A 1 72 ? 3.383 13.728 -1.140 1.00 89.88 72 LYS A O 1
ATOM 580 N N . GLU A 1 73 ? 2.578 13.147 0.868 1.00 88.94 73 GLU A N 1
ATOM 581 C CA . GLU A 1 73 ? 3.094 11.773 0.808 1.00 88.94 73 GLU A CA 1
ATOM 582 C C . GLU A 1 73 ? 2.369 10.962 -0.276 1.00 88.94 73 GLU A C 1
ATOM 584 O O . GLU A 1 73 ? 3.020 10.239 -1.028 1.00 88.94 73 GLU A O 1
ATOM 589 N N . LYS A 1 74 ? 1.047 11.140 -0.417 1.00 87.69 74 LYS A N 1
ATOM 590 C CA . LYS A 1 74 ? 0.264 10.535 -1.508 1.00 87.69 74 LYS A CA 1
ATOM 591 C C . LYS A 1 74 ? 0.764 10.980 -2.879 1.00 87.69 74 LYS A C 1
ATOM 593 O O . LYS A 1 74 ? 0.988 10.145 -3.751 1.00 87.69 74 LYS A O 1
ATOM 598 N N . PHE A 1 75 ? 0.966 12.286 -3.056 1.00 87.19 75 PHE A N 1
ATOM 599 C CA . PHE A 1 75 ? 1.473 12.846 -4.304 1.00 87.19 75 PHE A CA 1
ATOM 600 C C . PHE A 1 75 ? 2.856 12.284 -4.651 1.00 87.19 75 PHE A C 1
ATOM 602 O O . PHE A 1 75 ? 3.052 11.820 -5.769 1.00 87.19 75 PHE A O 1
ATOM 609 N N . ASN A 1 76 ? 3.780 12.250 -3.685 1.00 85.94 76 ASN A N 1
ATOM 610 C CA . ASN A 1 76 ? 5.131 11.721 -3.888 1.00 85.94 76 ASN A CA 1
ATOM 611 C C . ASN A 1 76 ? 5.129 10.244 -4.321 1.00 85.94 76 ASN A C 1
ATOM 613 O O . ASN A 1 76 ? 5.899 9.866 -5.204 1.00 85.94 76 ASN A O 1
ATOM 617 N N . TYR A 1 77 ? 4.262 9.419 -3.722 1.00 84.94 77 TYR A N 1
ATOM 618 C CA . TYR A 1 77 ? 4.092 8.017 -4.118 1.00 84.94 77 TYR A CA 1
ATOM 619 C C . TYR A 1 77 ? 3.597 7.887 -5.565 1.00 84.94 77 TYR A C 1
ATOM 621 O O . TYR A 1 77 ? 4.096 7.055 -6.315 1.00 84.94 77 TYR A O 1
ATOM 629 N N . LEU A 1 78 ? 2.638 8.725 -5.973 1.00 81.81 78 LEU A N 1
ATOM 630 C CA . LEU A 1 78 ? 2.076 8.700 -7.326 1.00 81.81 78 LEU A CA 1
ATOM 631 C C . LEU A 1 78 ? 3.033 9.245 -8.385 1.00 81.81 78 LEU A C 1
ATOM 633 O O . LEU A 1 78 ? 3.038 8.746 -9.506 1.00 81.81 78 LEU A O 1
ATOM 637 N N . SER A 1 79 ? 3.833 10.256 -8.042 1.00 82.50 79 SER A N 1
ATOM 638 C CA . SER A 1 79 ? 4.825 10.829 -8.955 1.00 82.50 79 SER A CA 1
ATOM 639 C C . SER A 1 79 ? 6.020 9.905 -9.177 1.00 82.50 79 SER A C 1
ATOM 641 O O . SER A 1 79 ? 6.655 9.965 -10.225 1.00 82.50 79 SER A O 1
ATOM 643 N N . ASN A 1 80 ? 6.320 9.048 -8.198 1.00 73.69 80 ASN A N 1
ATOM 644 C CA . ASN A 1 80 ? 7.326 8.006 -8.321 1.00 73.69 80 ASN A CA 1
ATOM 645 C C . ASN A 1 80 ? 6.645 6.732 -8.823 1.00 73.69 80 ASN A C 1
ATOM 647 O O . ASN A 1 80 ? 6.245 5.861 -8.056 1.00 73.69 80 ASN A O 1
ATOM 651 N N . SER A 1 81 ? 6.498 6.620 -10.135 1.00 75.12 81 SER A N 1
ATOM 652 C CA . SER A 1 81 ? 6.097 5.380 -10.793 1.00 75.12 81 SER A CA 1
ATOM 653 C C . SER A 1 81 ? 7.130 5.017 -11.840 1.00 75.12 81 SER A C 1
ATOM 655 O O . SER A 1 81 ? 7.690 5.905 -12.484 1.00 75.12 81 SER A O 1
ATOM 657 N N . HIS A 1 82 ? 7.349 3.722 -12.048 1.00 73.25 82 HIS A N 1
ATOM 658 C CA . HIS A 1 82 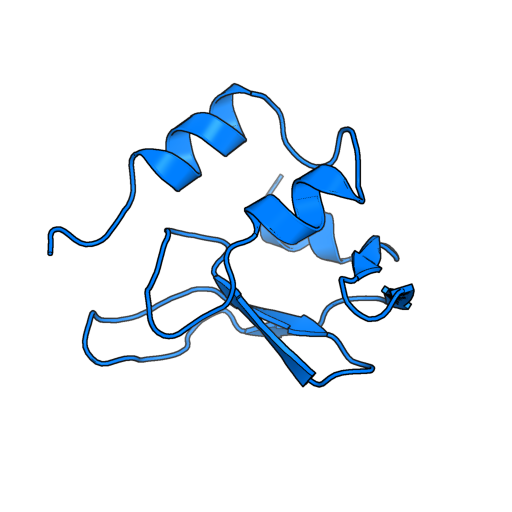? 8.126 3.273 -13.197 1.00 73.25 82 HIS A CA 1
ATOM 659 C C . HIS A 1 82 ? 7.456 3.765 -14.483 1.00 73.25 82 HIS A C 1
ATOM 661 O O . HIS A 1 82 ? 6.257 3.555 -14.684 1.00 73.25 82 HIS A O 1
ATOM 667 N N . SER A 1 83 ? 8.217 4.465 -15.324 1.00 64.38 83 SER A N 1
ATOM 668 C CA . SER A 1 83 ? 7.807 4.764 -16.695 1.00 64.38 83 SER A CA 1
ATOM 669 C C . SER A 1 83 ? 7.595 3.445 -17.430 1.00 64.38 83 SER A C 1
ATOM 671 O O . SER A 1 83 ? 8.477 2.587 -17.419 1.00 64.38 83 SER A O 1
ATOM 673 N N . SER A 1 84 ? 6.393 3.296 -17.985 1.00 52.50 84 SER A N 1
ATOM 674 C CA . SER A 1 84 ? 5.961 2.148 -18.786 1.00 52.50 84 SER A CA 1
ATOM 675 C C . SER A 1 84 ? 6.777 2.011 -20.063 1.00 52.50 84 SER A C 1
ATOM 677 O O . SER A 1 84 ? 7.139 3.069 -20.627 1.00 52.50 84 SER A O 1
#

pLDDT: mean 90.49, std 8.15, range [52.5, 97.88]